Protein AF-A0AAV0I1W8-F1 (afdb_monomer)

Radius of gyration: 28.33 Å; Cα contacts (8 Å, |Δi|>4): 81; chains: 1; bounding box: 62×78×49 Å

Sequence (118 aa):
MTDSDSTVTAIPAEETVSTPPPKQTGFKMLSIWPPSQRTRDAVIYRLMDTLSPGSVVSKRYGAISAAEVEDAARLIEKEAFDTIHGSSDSTSPGVEILQQYTNEITRQLLEYVGPPSR

Mean predicted aligned error: 13.77 Å

pLDDT: mean 76.89, std 18.03, range [39.41, 96.06]

InterPro domains:
  IPR025265 WPP domain [PF13943] (30-113)
  IPR038214 WPP domain superfamily [G3DSA:1.10.246.200] (29-118)
  IPR044692 WPP domain-containing protein 1/2/3 [PTHR34362] (15-113)

Foldseek 3Di:
DDDDDDDDDDDDDDDPPCDPPPPPPPPPLPLPPPPDVVVLVVQLVVQLQCQAPPHPLCQWLNHDDNVCSNVLSNVLSVVLSCVLVVVDDPPDRSVVSVVSSVVSSVVSSDVVSDHTDD

Secondary structure (DSSP, 8-state):
--------PPPP------PPPP-----------SPPHHHHHHHHHHHHHHHSTTSHHHHHH-PPPHHHHHHHHHHHHHHHHHHHHHH--TTS-HHHHHHHHHHHHHHHHHHHH-S---

Nearest PDB structures (foldseek):
  4m70-assembly2_E  TM=8.418E-01  e=1.346E-03  Solanum tuberosum
  3lsp-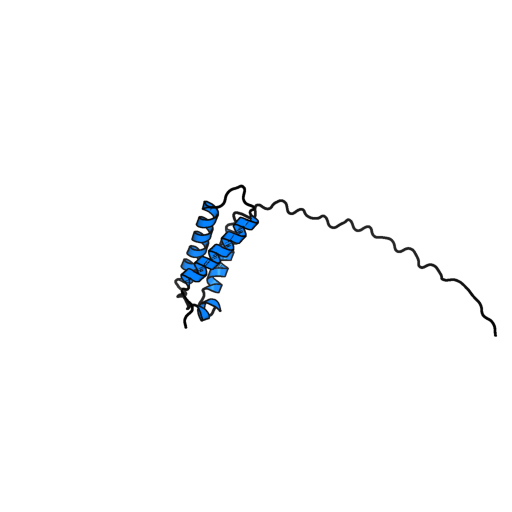assembly1_A  TM=5.874E-01  e=1.387E+00  Pseudomonas aeruginosa
  3wvo-assembly2_C-2  TM=5.739E-01  e=8.660E+00  Thermobifida fusca YX
  8z6g-assembly1_B  TM=3.934E-01  e=3.563E+00  Pseudomonas aeruginosa

Organism: NCBI:txid586396

Solvent-accessible surface area (backbone atoms only — not comparable to full-atom values): 7136 Å² total; per-residue (Å²): 136,86,87,81,91,82,76,89,74,79,79,78,84,77,80,77,79,79,70,75,74,79,75,76,74,68,77,65,85,65,68,58,46,76,69,52,70,71,55,52,52,53,50,28,55,51,39,25,59,45,40,29,71,84,24,77,54,15,75,44,25,45,60,55,54,77,84,47,27,58,58,50,22,49,48,36,51,49,53,24,47,52,55,44,60,74,69,54,56,96,83,56,57,33,66,59,55,49,52,51,33,54,53,39,35,53,50,45,50,48,61,72,43,44,72,65,68,126

Structure (mmCIF, N/CA/C/O backbone):
data_AF-A0AAV0I1W8-F1
#
_entry.id   AF-A0AAV0I1W8-F1
#
loop_
_atom_site.group_PDB
_atom_site.id
_atom_site.type_symbol
_atom_site.label_atom_id
_atom_site.label_alt_id
_atom_site.label_comp_id
_atom_site.label_asym_id
_atom_site.label_entity_id
_atom_site.label_seq_id
_atom_site.pdbx_PDB_ins_code
_atom_site.Cartn_x
_atom_site.Cartn_y
_atom_site.Cartn_z
_atom_site.occupancy
_atom_site.B_iso_or_equiv
_atom_site.auth_seq_id
_atom_site.auth_comp_id
_atom_site.auth_asym_id
_atom_site.auth_atom_id
_atom_site.pdbx_PDB_model_num
ATOM 1 N N . MET A 1 1 ? 43.981 -66.018 33.192 1.00 44.94 1 MET A N 1
ATOM 2 C CA . MET A 1 1 ? 45.274 -65.366 32.900 1.00 44.94 1 MET A CA 1
ATOM 3 C C . MET A 1 1 ? 45.487 -65.440 31.396 1.00 44.94 1 MET A C 1
ATOM 5 O O . MET A 1 1 ? 45.235 -66.508 30.857 1.00 44.94 1 MET A O 1
ATOM 9 N N . THR A 1 2 ? 45.932 -64.323 30.813 1.00 39.41 2 THR A N 1
ATOM 10 C CA . THR A 1 2 ? 46.412 -64.071 29.435 1.00 39.41 2 THR A CA 1
ATOM 11 C C . THR A 1 2 ? 45.403 -63.982 28.281 1.00 39.41 2 THR A C 1
ATOM 13 O O . THR A 1 2 ? 44.795 -64.968 27.875 1.00 39.41 2 THR A O 1
ATOM 16 N N . ASP A 1 3 ? 45.328 -62.738 27.795 1.00 40.03 3 ASP A N 1
ATOM 17 C CA . ASP A 1 3 ? 44.898 -62.146 26.527 1.00 40.03 3 ASP A CA 1
ATOM 18 C C . ASP A 1 3 ? 44.861 -63.008 25.260 1.00 40.03 3 ASP A C 1
ATOM 20 O O . ASP A 1 3 ? 45.704 -63.869 25.010 1.00 40.03 3 ASP A O 1
ATOM 24 N N . SER A 1 4 ? 43.935 -62.638 24.374 1.00 62.28 4 SER A N 1
ATOM 25 C CA . SER A 1 4 ? 44.071 -62.829 22.932 1.00 62.28 4 SER A CA 1
ATOM 26 C C . SER A 1 4 ? 43.617 -61.559 22.212 1.00 62.28 4 SER A C 1
ATOM 28 O O . SER A 1 4 ? 42.445 -61.188 22.238 1.00 62.28 4 SER A O 1
ATOM 30 N N . ASP A 1 5 ? 44.608 -60.900 21.620 1.00 51.28 5 ASP A N 1
ATOM 31 C CA . ASP A 1 5 ? 44.531 -59.865 20.593 1.00 51.28 5 ASP A CA 1
ATOM 32 C C . ASP A 1 5 ? 43.744 -60.364 19.372 1.00 51.28 5 ASP A C 1
ATOM 34 O O . ASP A 1 5 ? 43.923 -61.519 18.980 1.00 51.28 5 ASP A O 1
ATOM 38 N N . SER A 1 6 ? 42.914 -59.512 18.758 1.00 47.38 6 SER A N 1
ATOM 39 C CA . SER A 1 6 ? 42.835 -59.406 17.291 1.00 47.38 6 SER A CA 1
ATOM 40 C C . SER A 1 6 ? 41.757 -58.433 16.812 1.00 47.38 6 SER A C 1
ATOM 42 O O . SER A 1 6 ? 40.561 -58.606 17.032 1.00 47.38 6 SER A O 1
ATOM 44 N N . THR A 1 7 ? 42.248 -57.484 16.017 1.00 50.62 7 THR A N 1
ATOM 45 C CA . THR A 1 7 ? 41.644 -57.049 14.753 1.00 50.62 7 THR A CA 1
ATOM 46 C C . THR A 1 7 ? 40.398 -56.168 14.848 1.00 50.62 7 THR A C 1
ATOM 48 O O . THR A 1 7 ? 39.253 -56.611 14.759 1.00 50.62 7 THR A O 1
ATOM 51 N N . VAL A 1 8 ? 40.666 -54.856 14.850 1.00 47.97 8 VAL A N 1
ATOM 52 C CA . VAL A 1 8 ? 39.779 -53.842 14.264 1.00 47.97 8 VAL A CA 1
ATOM 53 C C . VAL A 1 8 ? 39.443 -54.276 12.837 1.00 47.97 8 VAL A C 1
ATOM 55 O O . VAL A 1 8 ? 40.253 -54.188 11.915 1.00 47.97 8 VAL A O 1
ATOM 58 N N . THR A 1 9 ? 38.234 -54.809 12.690 1.00 42.34 9 THR A N 1
ATOM 59 C CA . THR A 1 9 ? 37.608 -55.089 11.405 1.00 42.34 9 THR A CA 1
ATOM 60 C C . THR A 1 9 ? 37.247 -53.755 10.773 1.00 42.34 9 THR A C 1
ATOM 62 O O . THR A 1 9 ? 36.468 -52.977 11.325 1.00 42.34 9 THR A O 1
ATOM 65 N N . ALA A 1 10 ? 37.874 -53.491 9.630 1.00 47.16 10 ALA A N 1
ATOM 66 C CA . ALA A 1 10 ? 37.599 -52.354 8.776 1.00 47.16 10 ALA A CA 1
ATOM 67 C C . ALA A 1 10 ? 36.105 -52.300 8.428 1.00 47.16 10 ALA A C 1
ATOM 69 O O . ALA A 1 10 ? 35.521 -53.273 7.948 1.00 47.16 10 ALA A O 1
ATOM 70 N N . ILE A 1 11 ? 35.505 -51.145 8.698 1.00 52.41 11 ILE A N 1
ATOM 71 C CA . ILE A 1 11 ? 34.125 -50.822 8.349 1.00 52.41 11 ILE A CA 1
ATOM 72 C C . ILE A 1 11 ? 34.048 -50.710 6.811 1.00 52.41 11 ILE A C 1
ATOM 74 O O . ILE A 1 11 ? 34.955 -50.119 6.216 1.00 52.41 11 ILE A O 1
ATOM 78 N N . PRO A 1 12 ? 33.027 -51.288 6.149 1.00 48.94 12 PRO A N 1
ATOM 79 C CA . PRO A 1 12 ? 32.940 -51.317 4.692 1.00 48.94 12 PRO A CA 1
ATOM 80 C C . PRO A 1 12 ? 32.723 -49.922 4.106 1.00 48.94 12 PRO A C 1
ATOM 82 O O . PRO A 1 12 ? 32.040 -49.088 4.696 1.00 48.94 12 PRO A O 1
ATOM 85 N N . ALA A 1 13 ? 33.297 -49.715 2.921 1.00 49.94 13 ALA A N 1
ATOM 86 C CA . ALA A 1 13 ? 33.202 -48.510 2.113 1.00 49.94 13 ALA A CA 1
ATOM 87 C C . ALA A 1 13 ? 31.746 -48.059 1.923 1.00 49.94 13 ALA A C 1
ATOM 89 O O . ALA A 1 13 ? 30.957 -48.733 1.261 1.00 49.94 13 ALA A O 1
ATOM 90 N N . GLU A 1 14 ? 31.421 -46.896 2.486 1.00 46.09 14 GLU A N 1
ATOM 91 C CA . GLU A 1 14 ? 30.200 -46.177 2.162 1.00 46.09 14 GLU A CA 1
ATOM 92 C C . GLU A 1 14 ? 30.375 -45.546 0.776 1.00 46.09 14 GLU A C 1
ATOM 94 O O . GLU A 1 14 ? 31.237 -44.697 0.525 1.00 46.09 14 GLU A O 1
ATOM 99 N N . GLU A 1 15 ? 29.572 -46.068 -0.139 1.00 43.03 15 GLU A N 1
ATOM 100 C CA . GLU A 1 15 ? 29.340 -45.617 -1.496 1.00 43.03 15 GLU A CA 1
ATOM 101 C C . GLU A 1 15 ? 28.997 -44.123 -1.474 1.00 43.03 15 GLU A C 1
ATOM 103 O O . GLU A 1 15 ? 27.906 -43.702 -1.091 1.00 43.03 15 GLU A O 1
ATOM 108 N N . THR A 1 16 ? 29.973 -43.296 -1.844 1.00 40.88 16 THR A N 1
ATOM 109 C CA . THR A 1 16 ? 29.807 -41.850 -1.957 1.00 40.88 16 THR A CA 1
ATOM 110 C C . THR A 1 16 ? 28.879 -41.585 -3.138 1.00 40.88 16 THR A C 1
ATOM 112 O O . THR A 1 16 ? 29.312 -41.454 -4.283 1.00 40.88 16 THR A O 1
ATOM 115 N N . VAL A 1 17 ? 27.576 -41.516 -2.855 1.00 45.16 17 VAL A N 1
ATOM 116 C CA . VAL A 1 17 ? 26.572 -40.904 -3.726 1.00 45.16 17 VAL A CA 1
ATOM 117 C C . VAL A 1 17 ? 27.042 -39.479 -4.006 1.00 45.16 17 VAL A C 1
ATOM 119 O O . VAL A 1 17 ? 26.896 -38.555 -3.202 1.00 45.16 17 VAL A O 1
ATOM 122 N N . SER A 1 18 ? 27.684 -39.324 -5.162 1.00 42.19 18 SER A N 1
ATOM 123 C CA . SER A 1 18 ? 28.083 -38.047 -5.731 1.00 42.19 18 SER A CA 1
ATOM 124 C C . SER A 1 18 ? 26.807 -37.307 -6.125 1.00 42.19 18 SER A C 1
ATOM 126 O O . SER A 1 18 ? 26.319 -37.383 -7.251 1.00 42.19 18 SER A O 1
ATOM 128 N N . THR A 1 19 ? 26.201 -36.653 -5.138 1.00 45.47 19 THR A N 1
ATOM 129 C CA . THR A 1 19 ? 25.110 -35.710 -5.359 1.00 45.47 19 THR A CA 1
ATOM 130 C C . THR A 1 19 ? 25.715 -34.540 -6.134 1.00 45.47 19 THR A C 1
ATOM 132 O O . THR A 1 19 ? 26.678 -33.943 -5.642 1.00 45.47 19 THR A O 1
ATOM 135 N N . PRO A 1 20 ? 25.230 -34.203 -7.345 1.00 58.59 20 PRO A N 1
ATOM 136 C CA . PRO A 1 20 ? 25.731 -33.031 -8.043 1.00 58.59 20 PRO A CA 1
ATOM 137 C C . PRO A 1 20 ? 25.497 -31.799 -7.156 1.00 58.59 20 PRO A C 1
ATOM 139 O O . PRO A 1 20 ? 24.455 -31.725 -6.495 1.00 58.59 20 PRO A O 1
ATOM 142 N N . PRO A 1 21 ? 26.439 -30.839 -7.119 1.00 61.84 21 PRO A N 1
ATOM 143 C CA . PRO A 1 21 ? 26.267 -29.618 -6.344 1.00 61.84 21 PRO A CA 1
ATOM 144 C C . PRO A 1 21 ? 24.924 -28.982 -6.716 1.00 61.84 21 PRO A C 1
ATOM 146 O O . PRO A 1 21 ? 24.539 -29.047 -7.894 1.00 61.84 21 PRO A O 1
ATOM 149 N N . PRO A 1 22 ? 24.191 -28.388 -5.751 1.00 57.31 22 PRO A N 1
ATOM 150 C CA . PRO A 1 22 ? 22.970 -27.672 -6.070 1.00 57.31 22 PRO A CA 1
ATOM 151 C C . PRO A 1 22 ? 23.330 -26.700 -7.181 1.00 57.31 22 PRO A C 1
ATOM 153 O O . PRO A 1 22 ? 24.227 -25.869 -7.025 1.00 57.31 22 PRO A O 1
ATOM 156 N N . LYS A 1 23 ? 22.681 -26.863 -8.338 1.00 54.06 23 LYS A N 1
ATOM 157 C CA . LYS A 1 23 ? 22.742 -25.875 -9.403 1.00 54.06 23 LYS A CA 1
ATOM 158 C C . LYS A 1 23 ? 22.315 -24.591 -8.717 1.00 54.06 23 LYS A C 1
ATOM 160 O O . LYS A 1 23 ? 21.135 -24.448 -8.408 1.00 54.06 23 LYS A O 1
ATOM 165 N N . GLN A 1 24 ? 23.270 -23.710 -8.413 1.00 56.94 24 GLN A N 1
ATOM 166 C CA . GLN A 1 24 ? 22.979 -22.318 -8.146 1.00 56.94 24 GLN A CA 1
ATOM 167 C C . GLN A 1 24 ? 22.211 -21.894 -9.384 1.00 56.94 24 GLN A C 1
ATOM 169 O O . GLN A 1 24 ? 22.787 -21.661 -10.446 1.00 56.94 24 GLN A O 1
ATOM 174 N N . THR A 1 25 ? 20.885 -21.925 -9.281 1.00 52.53 25 THR A N 1
ATOM 175 C CA . THR A 1 25 ? 19.995 -21.210 -10.165 1.00 52.53 25 THR A CA 1
ATOM 176 C C . THR A 1 25 ? 20.453 -19.787 -9.993 1.00 52.53 25 THR A C 1
ATOM 178 O O . THR A 1 25 ? 20.074 -19.125 -9.029 1.00 52.53 25 THR A O 1
ATOM 181 N N . GLY A 1 26 ? 21.391 -19.379 -10.852 1.00 46.47 26 GLY A N 1
ATOM 182 C CA . GLY A 1 26 ? 21.819 -18.007 -10.932 1.00 46.47 26 GLY A CA 1
ATOM 183 C C . GLY A 1 26 ? 20.534 -17.215 -10.962 1.00 46.47 26 GLY A C 1
ATOM 184 O O . GLY A 1 26 ? 19.648 -17.509 -11.775 1.00 46.47 26 GLY A O 1
ATOM 185 N N . PHE A 1 27 ? 20.392 -16.292 -10.016 1.00 52.78 27 PHE A N 1
ATOM 186 C CA . PHE A 1 27 ? 19.429 -15.228 -10.164 1.00 52.78 27 PHE A CA 1
ATOM 187 C C . PHE A 1 27 ? 19.828 -14.576 -11.487 1.00 52.78 27 PHE A C 1
ATOM 189 O O . PHE A 1 27 ? 20.739 -13.752 -11.530 1.00 52.78 27 PHE A O 1
ATOM 196 N N . LYS A 1 28 ? 19.214 -15.017 -12.602 1.00 51.75 28 LYS A N 1
ATOM 197 C CA . LYS A 1 28 ? 19.109 -14.200 -13.810 1.00 51.75 28 LYS A CA 1
ATOM 198 C C . LYS A 1 28 ? 18.758 -12.850 -13.245 1.00 51.75 28 LYS A C 1
ATOM 200 O O . LYS A 1 28 ? 17.840 -12.834 -12.432 1.00 51.75 28 LYS A O 1
ATOM 205 N N . MET A 1 29 ? 19.534 -11.813 -13.537 1.00 52.03 29 MET A N 1
ATOM 206 C CA . MET A 1 29 ? 19.266 -10.479 -13.018 1.00 52.03 29 MET A CA 1
ATOM 207 C C . MET A 1 29 ? 17.811 -10.172 -13.359 1.00 52.03 29 MET A C 1
ATOM 209 O O . MET A 1 29 ? 17.477 -9.868 -14.502 1.00 52.03 29 MET A O 1
ATOM 213 N N . LEU A 1 30 ? 16.918 -10.448 -12.409 1.00 54.47 30 LEU A N 1
ATOM 214 C CA . LEU A 1 30 ? 15.503 -10.278 -12.598 1.00 54.47 30 LEU A CA 1
ATOM 215 C C . LEU A 1 30 ? 15.423 -8.771 -12.569 1.00 54.47 30 LEU A C 1
ATOM 217 O O . LEU A 1 30 ? 15.844 -8.148 -11.591 1.00 54.47 30 LEU A O 1
ATOM 221 N N . SER A 1 31 ? 14.978 -8.180 -13.670 1.00 68.12 31 SER A N 1
ATOM 222 C CA . SER A 1 31 ? 14.529 -6.800 -13.632 1.00 68.12 31 SER A CA 1
ATOM 223 C C . SER A 1 31 ? 13.307 -6.798 -12.714 1.00 68.12 31 SER A C 1
ATOM 225 O O . SER A 1 31 ? 12.181 -6.990 -13.153 1.00 68.12 31 SER A O 1
ATOM 227 N N . ILE A 1 32 ? 13.564 -6.742 -11.403 1.00 79.81 32 ILE A N 1
ATOM 228 C CA . ILE A 1 32 ? 12.569 -6.765 -10.324 1.00 79.81 32 ILE A CA 1
ATOM 229 C C . ILE A 1 32 ? 11.687 -5.511 -10.418 1.00 79.81 32 ILE A C 1
ATOM 231 O O . ILE A 1 32 ? 10.558 -5.497 -9.935 1.00 79.81 32 ILE A O 1
ATOM 235 N N . TRP A 1 33 ? 12.205 -4.485 -11.093 1.00 85.00 33 TRP A N 1
ATOM 236 C CA . TRP A 1 33 ? 11.521 -3.260 -11.441 1.00 85.00 33 TRP A CA 1
ATOM 237 C C . TRP A 1 33 ? 11.293 -3.178 -12.964 1.00 85.00 33 TRP A C 1
ATOM 239 O O . TRP A 1 33 ? 12.202 -3.533 -13.724 1.00 85.00 33 TRP A O 1
ATOM 249 N N . PRO A 1 34 ? 10.126 -2.697 -13.431 1.00 86.44 34 PRO A N 1
ATOM 250 C CA . PRO A 1 34 ? 8.948 -2.339 -12.638 1.00 86.44 34 PRO A CA 1
ATOM 251 C C . PRO A 1 34 ? 8.171 -3.575 -12.134 1.00 86.44 34 PRO A C 1
ATOM 253 O O . PRO A 1 34 ? 8.151 -4.608 -12.809 1.00 86.44 34 PRO A O 1
ATOM 256 N N . PRO A 1 35 ? 7.502 -3.494 -10.967 1.00 86.62 35 PRO A N 1
ATOM 257 C CA . PRO A 1 35 ? 6.623 -4.551 -10.485 1.00 86.62 35 PRO A CA 1
ATOM 258 C C . PRO A 1 35 ? 5.478 -4.804 -11.471 1.00 86.62 35 PRO A C 1
ATOM 260 O O . PRO A 1 35 ? 4.943 -3.885 -12.091 1.00 86.62 35 PRO A O 1
ATOM 263 N N . SER A 1 36 ? 5.066 -6.068 -11.592 1.00 90.38 36 SER A N 1
ATOM 264 C CA . SER A 1 36 ? 3.905 -6.431 -12.411 1.00 90.38 36 SER A CA 1
ATOM 265 C C . SER A 1 36 ? 2.619 -5.816 -11.853 1.00 90.38 36 SER A C 1
ATOM 267 O O . SER A 1 36 ? 2.504 -5.644 -10.639 1.00 90.38 36 SER A O 1
ATOM 269 N N . GLN A 1 37 ? 1.611 -5.580 -12.702 1.00 92.56 37 GLN A N 1
ATOM 270 C CA . GLN A 1 37 ? 0.314 -5.061 -12.244 1.00 92.56 37 GLN A CA 1
ATOM 271 C C . GLN A 1 37 ? -0.291 -5.921 -11.126 1.00 92.56 37 GLN A C 1
ATOM 273 O O . GLN A 1 37 ? -0.757 -5.398 -10.128 1.00 92.56 37 GLN A O 1
ATOM 278 N N . ARG A 1 38 ? -0.162 -7.249 -11.216 1.00 91.88 38 ARG A N 1
ATOM 279 C CA . ARG A 1 38 ? -0.610 -8.169 -10.162 1.00 91.88 38 ARG A CA 1
ATOM 280 C C . ARG A 1 38 ? 0.068 -7.907 -8.814 1.00 91.88 38 ARG A C 1
ATOM 282 O O . ARG A 1 38 ? -0.560 -8.034 -7.768 1.00 91.88 38 ARG A O 1
ATOM 289 N N . THR A 1 39 ? 1.362 -7.594 -8.833 1.00 92.00 39 THR A N 1
ATOM 290 C CA . THR A 1 39 ? 2.122 -7.248 -7.625 1.00 92.00 39 THR A CA 1
ATOM 291 C C . THR A 1 39 ? 1.655 -5.908 -7.069 1.00 92.00 39 THR A C 1
ATOM 293 O O . THR A 1 39 ? 1.480 -5.792 -5.861 1.00 92.00 39 THR A O 1
ATOM 296 N N . ARG A 1 40 ? 1.409 -4.928 -7.942 1.00 94.69 40 ARG A N 1
ATOM 297 C CA . ARG A 1 40 ? 0.855 -3.620 -7.575 1.00 94.69 40 ARG A CA 1
ATOM 298 C C . ARG A 1 40 ? -0.523 -3.755 -6.920 1.00 94.69 40 ARG A C 1
ATOM 300 O O . ARG A 1 40 ? -0.730 -3.251 -5.822 1.00 94.69 40 ARG A O 1
ATOM 307 N N . ASP A 1 41 ? -1.411 -4.557 -7.501 1.00 95.56 41 ASP A N 1
ATOM 308 C CA . ASP A 1 41 ? -2.738 -4.837 -6.938 1.00 95.56 41 ASP A CA 1
ATOM 309 C C . ASP A 1 41 ? -2.640 -5.503 -5.555 1.00 95.56 41 ASP A C 1
ATOM 311 O O . ASP A 1 41 ? -3.359 -5.140 -4.627 1.00 95.56 41 ASP A O 1
ATOM 315 N N . ALA A 1 42 ? -1.705 -6.443 -5.373 1.00 95.00 42 ALA A N 1
ATOM 316 C CA . ALA A 1 42 ? -1.463 -7.066 -4.071 1.00 95.00 42 ALA A CA 1
ATOM 317 C C . ALA A 1 42 ? -0.982 -6.059 -3.008 1.00 95.00 42 ALA A C 1
ATOM 319 O O . ALA A 1 42 ? -1.353 -6.179 -1.838 1.00 95.00 42 ALA A O 1
ATOM 320 N N . VAL A 1 43 ? -0.187 -5.058 -3.403 1.00 94.25 43 VAL A N 1
ATOM 321 C CA . VAL A 1 43 ? 0.213 -3.953 -2.519 1.00 94.25 43 VAL A CA 1
ATOM 322 C C . VAL A 1 43 ? -1.001 -3.108 -2.137 1.00 94.25 43 VAL A C 1
ATOM 324 O O . VAL A 1 43 ? -1.174 -2.822 -0.954 1.00 94.25 43 VAL A O 1
ATOM 327 N N . ILE A 1 44 ? -1.876 -2.782 -3.091 1.00 95.38 44 ILE A N 1
ATOM 328 C CA . ILE A 1 44 ? -3.120 -2.040 -2.832 1.00 95.38 44 ILE A CA 1
ATOM 329 C C . ILE A 1 44 ? -3.991 -2.794 -1.821 1.00 95.38 44 ILE A C 1
ATOM 331 O O . ILE A 1 44 ? -4.374 -2.216 -0.808 1.00 95.38 44 ILE A O 1
ATOM 335 N N . TYR A 1 45 ? -4.239 -4.093 -2.017 1.00 94.88 45 TYR A N 1
ATOM 336 C CA . TYR A 1 45 ? -5.016 -4.890 -1.056 1.00 94.88 45 TYR A CA 1
ATOM 337 C C . TYR A 1 45 ? -4.384 -4.901 0.339 1.00 94.88 45 TYR A C 1
ATOM 339 O O . TYR A 1 45 ? -5.077 -4.756 1.345 1.00 94.88 45 TYR A O 1
ATOM 347 N N . ARG A 1 46 ? -3.053 -5.002 0.418 1.00 92.88 46 ARG A N 1
ATOM 348 C CA . ARG A 1 46 ? -2.348 -4.939 1.700 1.00 92.88 46 ARG A CA 1
ATOM 349 C C . ARG A 1 46 ? -2.474 -3.567 2.367 1.00 92.88 46 ARG A C 1
ATOM 351 O O . ARG A 1 46 ? -2.581 -3.501 3.594 1.00 92.88 46 ARG A O 1
ATOM 358 N N . LEU A 1 47 ? -2.449 -2.483 1.593 1.00 92.94 47 LEU A N 1
ATOM 359 C CA . LEU A 1 47 ? -2.681 -1.127 2.092 1.00 92.94 47 LEU A CA 1
ATOM 360 C C . LEU A 1 47 ? -4.113 -0.968 2.600 1.00 92.94 47 LEU A C 1
ATOM 362 O O . LEU A 1 47 ? -4.297 -0.426 3.686 1.00 92.94 47 LEU A O 1
ATOM 366 N N . MET A 1 48 ? -5.102 -1.519 1.891 1.00 92.69 48 MET A N 1
ATOM 367 C CA . MET A 1 48 ? -6.497 -1.520 2.335 1.00 92.69 48 MET A CA 1
ATOM 368 C C . MET A 1 48 ? -6.656 -2.209 3.692 1.00 92.69 48 MET A C 1
ATOM 370 O O . MET A 1 48 ? -7.215 -1.615 4.609 1.00 92.69 48 MET A O 1
ATOM 374 N N . ASP A 1 49 ? -6.098 -3.409 3.869 1.00 90.31 49 ASP A N 1
ATOM 375 C CA . ASP A 1 49 ? -6.119 -4.113 5.162 1.00 90.31 49 ASP A CA 1
ATOM 376 C C . ASP A 1 49 ? -5.434 -3.303 6.271 1.00 90.31 49 ASP A C 1
ATOM 378 O O . ASP A 1 49 ? -5.867 -3.294 7.425 1.00 90.31 49 ASP A O 1
ATOM 382 N N . THR A 1 50 ? -4.350 -2.608 5.921 1.00 89.38 50 THR A N 1
ATOM 383 C CA . THR A 1 50 ? -3.561 -1.806 6.861 1.00 89.38 50 THR A CA 1
ATOM 384 C C . THR A 1 50 ? -4.307 -0.545 7.301 1.00 89.38 50 THR A C 1
ATOM 386 O O . THR A 1 50 ? -4.230 -0.177 8.475 1.00 89.38 50 THR A O 1
ATOM 389 N N . LEU A 1 51 ? -5.034 0.091 6.384 1.00 87.38 51 LEU A N 1
ATOM 390 C CA . LEU A 1 51 ? -5.819 1.304 6.604 1.00 87.38 51 LEU A CA 1
ATOM 391 C C . LEU A 1 51 ? -7.227 1.032 7.153 1.00 87.38 51 LEU A C 1
ATOM 393 O O . LEU A 1 51 ? -7.852 1.932 7.714 1.00 87.38 51 LEU A O 1
ATOM 397 N N . SER A 1 52 ? -7.717 -0.199 7.009 1.00 86.50 52 SER A N 1
ATOM 398 C CA . SER A 1 52 ? -9.060 -0.599 7.418 1.00 86.50 52 SER A CA 1
ATOM 399 C C . SER A 1 52 ? -9.325 -0.326 8.909 1.00 86.50 52 SER A C 1
ATOM 401 O O . SER A 1 52 ? -8.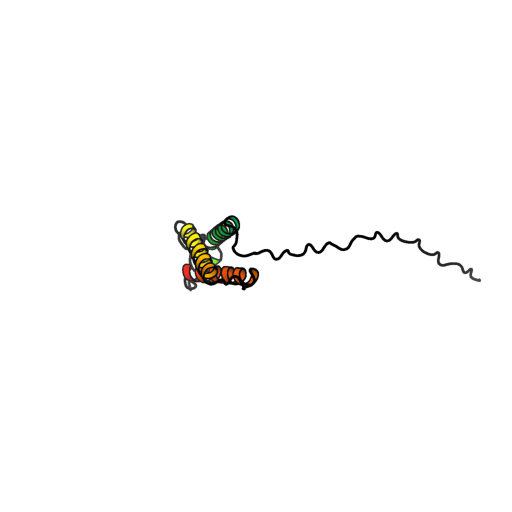441 -0.554 9.754 1.00 86.50 52 SER A O 1
ATOM 403 N N . PRO A 1 53 ? -10.545 0.123 9.272 1.00 77.56 53 PRO A N 1
ATOM 404 C CA . PRO A 1 53 ? -10.937 0.326 10.661 1.00 77.56 53 PRO A CA 1
ATOM 405 C C . PRO A 1 53 ? -10.706 -0.931 11.511 1.00 77.56 53 PRO A C 1
ATOM 407 O O . PRO A 1 53 ? -11.257 -1.997 11.249 1.00 77.56 53 PRO A O 1
ATOM 410 N N . GLY A 1 54 ? -9.889 -0.809 12.560 1.00 77.38 54 GLY A N 1
ATOM 411 C CA . GLY A 1 54 ? -9.562 -1.914 13.470 1.00 77.38 54 GLY A CA 1
ATOM 412 C C . GLY A 1 54 ? -8.155 -2.491 13.291 1.00 77.38 54 GLY A C 1
ATOM 413 O O . GLY A 1 54 ? -7.677 -3.199 14.188 1.00 77.38 54 GLY A O 1
ATOM 414 N N . SER A 1 55 ? -7.453 -2.123 12.214 1.00 83.19 55 SER A N 1
ATOM 415 C CA . SER A 1 55 ? -6.020 -2.381 12.038 1.00 83.19 55 SER A CA 1
ATOM 416 C C . SER A 1 55 ? -5.175 -1.684 13.113 1.00 83.19 55 SER A C 1
ATOM 418 O O . SER A 1 55 ? -5.568 -0.664 13.687 1.00 83.19 55 SER A O 1
ATOM 420 N N . VAL A 1 56 ? -3.978 -2.214 13.379 1.00 79.81 56 VAL A N 1
ATOM 421 C CA . VAL A 1 56 ? -3.015 -1.645 14.339 1.00 79.81 56 VAL A CA 1
ATOM 422 C C . VAL A 1 56 ? -2.676 -0.190 14.001 1.00 79.81 56 VAL A C 1
ATOM 424 O O . VAL A 1 56 ? -2.561 0.626 14.912 1.00 79.81 56 VAL A O 1
ATOM 427 N N . VAL A 1 57 ? -2.569 0.154 12.715 1.00 78.06 57 VAL A N 1
ATOM 428 C CA . VAL A 1 57 ? -2.228 1.518 12.275 1.00 78.06 57 VAL A CA 1
ATOM 429 C C . VAL A 1 57 ? -3.394 2.473 12.538 1.00 78.06 57 VAL A C 1
ATOM 431 O O . VAL A 1 57 ? -3.195 3.520 13.153 1.00 78.06 57 VAL A O 1
ATOM 434 N N . SER A 1 58 ? -4.626 2.050 12.224 1.00 79.94 58 SER A N 1
ATOM 435 C CA . SER A 1 58 ? -5.847 2.829 12.489 1.00 79.94 58 SER A CA 1
ATOM 436 C C . SER A 1 58 ? -6.041 3.166 13.976 1.00 79.94 58 SER A C 1
ATOM 438 O O . SER A 1 58 ? -6.529 4.234 14.329 1.00 79.94 58 SER A O 1
ATOM 440 N N . LYS A 1 59 ? -5.582 2.288 14.879 1.00 80.00 59 LYS A N 1
ATOM 441 C CA . LYS A 1 59 ? -5.636 2.514 16.333 1.00 80.00 59 LYS A CA 1
ATOM 442 C C . LYS A 1 59 ? -4.618 3.542 16.830 1.00 80.00 59 LYS A C 1
ATOM 444 O O . LYS A 1 59 ? -4.773 4.048 17.935 1.00 80.00 59 LYS A O 1
ATOM 449 N N . ARG A 1 60 ? -3.542 3.787 16.077 1.00 82.25 60 ARG A N 1
ATOM 450 C CA . ARG A 1 60 ? -2.415 4.643 16.493 1.00 82.25 60 ARG A CA 1
ATOM 451 C C . ARG A 1 60 ? -2.456 6.018 15.843 1.00 82.25 60 ARG A C 1
ATOM 453 O O . ARG A 1 60 ? -2.062 6.992 16.476 1.00 82.25 60 ARG A O 1
ATOM 460 N N . TYR A 1 61 ? -2.927 6.082 14.606 1.00 76.06 61 TYR A N 1
ATOM 461 C CA . TYR A 1 61 ? -2.934 7.305 13.809 1.00 76.06 61 TYR A CA 1
ATOM 462 C C . TYR A 1 61 ? -4.347 7.844 13.558 1.00 76.06 61 TYR A C 1
ATOM 464 O O . TYR A 1 61 ? -4.503 9.009 13.233 1.00 76.06 61 TYR A O 1
ATOM 472 N N . GLY A 1 62 ? -5.380 7.048 13.841 1.00 73.19 62 GLY A N 1
ATOM 473 C CA . GLY A 1 62 ? -6.767 7.375 13.529 1.00 73.19 62 GLY A CA 1
ATOM 474 C C . GLY A 1 62 ? -7.280 6.489 12.398 1.00 73.19 62 GLY A C 1
ATOM 475 O O . GLY A 1 62 ? -6.513 5.999 11.568 1.00 73.19 62 GLY A O 1
ATOM 476 N N . ALA A 1 63 ? -8.583 6.213 12.405 1.00 71.00 63 ALA A N 1
ATOM 477 C CA . ALA A 1 63 ? -9.219 5.413 11.368 1.00 71.00 63 ALA A CA 1
ATOM 478 C C . ALA A 1 63 ? -9.729 6.327 10.254 1.00 71.00 63 ALA A C 1
ATOM 480 O O . ALA A 1 63 ? -10.467 7.274 10.523 1.00 71.00 63 ALA A O 1
ATOM 481 N N . ILE A 1 64 ? -9.369 6.006 9.015 1.00 77.38 64 ILE A N 1
ATOM 482 C CA . ILE A 1 64 ? -10.023 6.577 7.838 1.00 77.38 64 ILE A CA 1
ATOM 483 C C . ILE A 1 64 ? -11.334 5.830 7.579 1.00 77.38 64 ILE A C 1
ATOM 485 O O . ILE A 1 64 ? -11.502 4.681 8.008 1.00 77.38 64 ILE A O 1
ATOM 489 N N . SER A 1 65 ? -12.301 6.481 6.932 1.00 80.31 65 SER A N 1
ATOM 490 C CA . SER A 1 65 ? -13.593 5.841 6.693 1.00 80.31 65 SER A CA 1
ATOM 491 C C . SER A 1 65 ? -13.437 4.677 5.711 1.00 80.31 65 SER A C 1
ATOM 493 O O . SER A 1 65 ? -12.639 4.736 4.780 1.00 80.31 65 SER A O 1
ATOM 495 N N . ALA A 1 66 ? -14.219 3.608 5.885 1.00 79.00 66 ALA A N 1
ATOM 496 C CA . ALA A 1 66 ? -14.144 2.442 4.999 1.00 79.00 66 ALA A CA 1
ATOM 497 C C . ALA A 1 66 ? -14.418 2.788 3.521 1.00 79.00 66 ALA A C 1
ATOM 499 O O . ALA A 1 66 ? -13.911 2.104 2.639 1.00 79.00 66 ALA A O 1
ATOM 500 N N . ALA A 1 67 ? -15.185 3.854 3.263 1.00 82.31 67 ALA A N 1
ATOM 501 C CA . ALA A 1 67 ? -15.442 4.366 1.919 1.00 82.31 67 ALA A CA 1
ATOM 502 C C . ALA A 1 67 ? -14.191 4.991 1.275 1.00 82.31 67 ALA A C 1
ATOM 504 O O . ALA A 1 67 ? -14.053 4.947 0.061 1.00 82.31 67 ALA A O 1
ATOM 505 N N . GLU A 1 68 ? -13.275 5.534 2.079 1.00 85.75 68 GLU A N 1
ATOM 506 C CA . GLU A 1 68 ? -12.051 6.194 1.611 1.00 85.75 68 GLU A CA 1
ATOM 507 C C . GLU A 1 68 ? -10.848 5.243 1.559 1.00 85.75 68 GLU A C 1
ATOM 509 O O . GLU A 1 68 ? -9.885 5.526 0.858 1.00 85.75 68 GLU A O 1
ATOM 514 N N . VAL A 1 69 ? -10.889 4.101 2.261 1.00 89.25 69 VAL A N 1
ATOM 515 C CA . VAL A 1 69 ? -9.767 3.142 2.342 1.00 89.25 69 VAL A CA 1
ATOM 516 C C . VAL A 1 69 ? -9.289 2.673 0.971 1.00 89.25 69 VAL A C 1
ATOM 518 O O . VAL A 1 69 ? -8.085 2.590 0.731 1.00 89.25 69 VAL A O 1
ATOM 521 N N . GLU A 1 70 ? -10.220 2.334 0.084 1.00 92.19 70 GLU A N 1
ATOM 522 C CA . GLU A 1 70 ? -9.880 1.793 -1.229 1.00 92.19 70 GLU A CA 1
ATOM 523 C C . GLU A 1 70 ? -9.250 2.859 -2.136 1.00 92.19 70 GLU A C 1
ATOM 525 O O . GLU A 1 70 ? -8.212 2.613 -2.758 1.00 92.19 70 GLU A O 1
ATOM 530 N N . ASP A 1 71 ? -9.835 4.057 -2.160 1.00 92.00 71 ASP A N 1
ATOM 531 C CA . ASP A 1 71 ? -9.329 5.183 -2.944 1.00 92.00 71 ASP A CA 1
ATOM 532 C C . ASP A 1 71 ? -7.981 5.677 -2.406 1.00 92.00 71 ASP A C 1
ATOM 534 O O . ASP A 1 71 ? -7.056 5.906 -3.185 1.00 92.00 71 ASP A O 1
ATOM 538 N N . ALA A 1 72 ? -7.823 5.740 -1.081 1.00 90.88 72 ALA A N 1
ATOM 539 C CA . ALA A 1 72 ? -6.564 6.064 -0.419 1.00 90.88 72 ALA A CA 1
ATOM 540 C C . ALA A 1 72 ? -5.456 5.068 -0.775 1.00 90.88 72 ALA A C 1
ATOM 542 O O . ALA A 1 72 ? -4.365 5.466 -1.175 1.00 90.88 72 ALA A O 1
ATOM 543 N N . ALA A 1 73 ? -5.735 3.766 -0.667 1.00 93.38 73 ALA A N 1
ATOM 544 C CA . ALA A 1 73 ? -4.764 2.719 -0.971 1.00 93.38 73 ALA A CA 1
ATOM 545 C C . ALA A 1 73 ? -4.312 2.763 -2.438 1.00 93.38 73 ALA A C 1
ATOM 547 O O . ALA A 1 73 ? -3.124 2.598 -2.723 1.00 93.38 73 ALA A O 1
ATOM 548 N N . ARG A 1 74 ? -5.246 3.014 -3.366 1.00 94.88 74 ARG A N 1
ATOM 549 C CA . ARG A 1 74 ? -4.928 3.191 -4.789 1.00 94.88 74 ARG A CA 1
ATOM 550 C C . ARG A 1 74 ? -4.113 4.448 -5.053 1.00 94.88 74 ARG A C 1
ATOM 552 O O . ARG A 1 74 ? -3.187 4.391 -5.857 1.00 94.88 74 ARG A O 1
ATOM 559 N N . LEU A 1 75 ? -4.445 5.557 -4.396 1.00 94.94 75 LEU A N 1
ATOM 560 C CA . LEU A 1 75 ? -3.722 6.815 -4.551 1.00 94.94 75 LEU A CA 1
ATOM 561 C C . LEU A 1 75 ? -2.278 6.685 -4.052 1.00 94.94 75 LEU A C 1
ATOM 563 O O . LEU A 1 75 ? -1.361 6.975 -4.812 1.00 94.94 75 LEU A O 1
ATOM 567 N N . ILE A 1 76 ? -2.086 6.151 -2.840 1.00 94.31 76 ILE A N 1
ATOM 568 C CA . ILE A 1 76 ? -0.766 5.930 -2.228 1.00 94.31 76 ILE A CA 1
ATOM 569 C C . ILE A 1 76 ? 0.124 5.065 -3.127 1.00 94.31 76 ILE A C 1
ATOM 571 O O . ILE A 1 76 ? 1.279 5.399 -3.384 1.00 94.31 76 ILE A O 1
ATOM 575 N N . GLU A 1 77 ? -0.399 3.934 -3.614 1.00 96.06 77 GLU A N 1
ATOM 576 C CA . GLU A 1 77 ? 0.373 3.048 -4.488 1.00 96.06 77 GLU A CA 1
ATOM 577 C C . GLU A 1 77 ? 0.737 3.736 -5.804 1.00 96.06 77 GLU A C 1
ATOM 579 O O . GLU A 1 77 ? 1.891 3.677 -6.236 1.00 96.06 77 GLU A O 1
ATOM 584 N N . LYS A 1 78 ? -0.237 4.414 -6.418 1.00 95.62 78 LYS A N 1
ATOM 585 C CA . LYS A 1 78 ? -0.061 5.082 -7.702 1.00 95.62 78 LYS A CA 1
ATOM 586 C C . LYS A 1 78 ? 0.974 6.196 -7.614 1.00 95.62 78 LYS A C 1
ATOM 588 O O . LYS A 1 78 ? 1.869 6.247 -8.451 1.00 95.62 78 LYS A O 1
ATOM 593 N N . GLU A 1 79 ? 0.865 7.070 -6.621 1.00 94.25 79 GLU A N 1
ATOM 594 C CA . GLU A 1 79 ? 1.790 8.187 -6.437 1.00 94.25 79 GLU A CA 1
ATOM 595 C C . GLU A 1 79 ? 3.201 7.690 -6.108 1.00 94.25 79 GLU A C 1
ATOM 597 O O . GLU A 1 79 ? 4.176 8.221 -6.645 1.00 94.25 79 GLU A O 1
ATOM 602 N N . ALA A 1 80 ? 3.332 6.642 -5.288 1.00 94.12 80 ALA A N 1
ATOM 603 C CA . ALA A 1 80 ? 4.628 6.032 -5.003 1.00 94.12 80 ALA A CA 1
ATOM 604 C C . ALA A 1 80 ? 5.251 5.404 -6.258 1.00 94.12 80 ALA A C 1
ATOM 606 O O . ALA A 1 80 ? 6.442 5.584 -6.521 1.00 94.12 80 ALA A O 1
ATOM 607 N N . PHE A 1 81 ? 4.451 4.698 -7.062 1.00 93.50 81 PHE A N 1
ATOM 608 C CA . PHE A 1 81 ? 4.909 4.135 -8.326 1.00 93.50 81 PHE A CA 1
ATOM 609 C C . PHE A 1 81 ? 5.341 5.237 -9.295 1.00 93.50 81 PHE A C 1
ATOM 611 O O . PHE A 1 81 ? 6.453 5.171 -9.803 1.00 93.50 81 PHE A O 1
ATOM 618 N N . ASP A 1 82 ? 4.510 6.257 -9.521 1.00 94.31 82 ASP A N 1
ATOM 619 C CA . ASP A 1 82 ? 4.782 7.337 -10.476 1.00 94.31 82 ASP A CA 1
ATOM 620 C C . ASP A 1 82 ? 6.032 8.146 -10.062 1.00 94.31 82 ASP A C 1
ATOM 622 O O . ASP A 1 82 ? 6.881 8.450 -10.904 1.00 94.31 82 ASP A O 1
ATOM 626 N 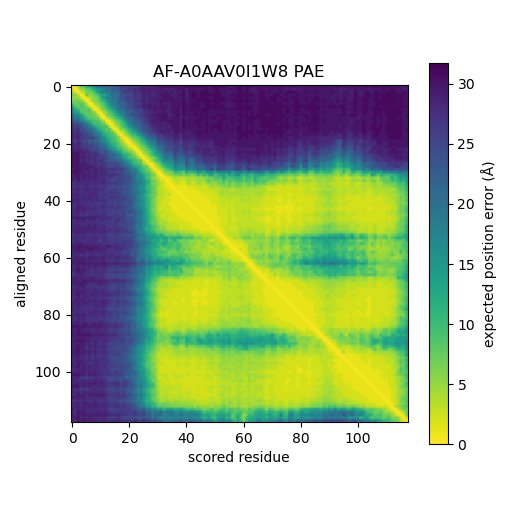N . THR A 1 83 ? 6.206 8.412 -8.760 1.00 93.44 83 THR A N 1
ATOM 627 C CA . THR A 1 83 ? 7.376 9.121 -8.207 1.00 93.44 83 THR A CA 1
ATOM 628 C C . THR A 1 83 ? 8.670 8.348 -8.444 1.00 93.44 83 THR A C 1
ATOM 630 O O . THR A 1 83 ? 9.655 8.905 -8.939 1.00 93.44 83 THR A O 1
ATOM 633 N N . ILE A 1 84 ? 8.678 7.054 -8.112 1.00 93.12 84 ILE A N 1
ATOM 634 C CA . ILE A 1 84 ? 9.877 6.225 -8.241 1.00 93.12 84 ILE A CA 1
ATOM 635 C C . ILE A 1 84 ? 10.136 5.848 -9.695 1.00 93.12 84 ILE A C 1
ATOM 637 O O . ILE A 1 84 ? 11.278 5.900 -10.127 1.00 93.12 84 ILE A O 1
ATOM 641 N N . HIS A 1 85 ? 9.103 5.537 -10.475 1.00 89.44 85 HIS A N 1
ATOM 642 C CA . HIS A 1 85 ? 9.239 5.213 -11.892 1.00 89.44 85 HIS A CA 1
ATOM 643 C C . HIS A 1 85 ? 9.768 6.404 -12.700 1.00 89.44 85 HIS A C 1
ATOM 645 O O . HIS A 1 85 ? 10.642 6.224 -13.544 1.00 89.44 85 HIS A O 1
ATO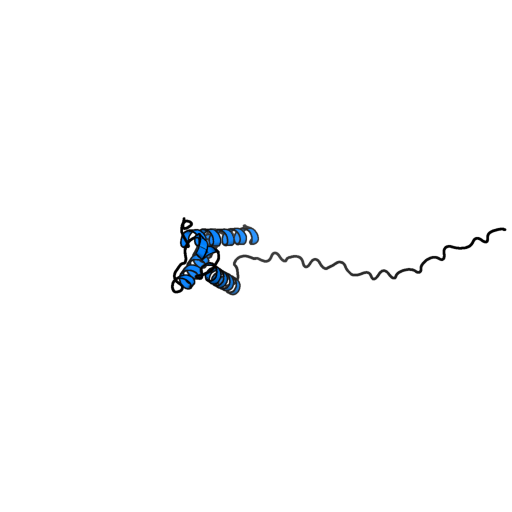M 651 N N . GLY A 1 86 ? 9.287 7.619 -12.415 1.00 86.81 86 GLY A N 1
ATOM 652 C CA . GLY A 1 86 ? 9.766 8.843 -13.061 1.00 86.81 86 GLY A CA 1
ATOM 653 C C . GLY A 1 86 ? 11.180 9.260 -12.641 1.00 86.81 86 GLY A C 1
ATOM 654 O O . GLY A 1 86 ? 11.870 9.910 -13.421 1.00 86.81 86 GLY A O 1
ATOM 655 N N . SER A 1 87 ? 11.617 8.868 -11.439 1.00 85.88 87 SER A N 1
ATOM 656 C CA . SER A 1 87 ? 12.959 9.171 -10.910 1.00 85.88 87 SER A CA 1
ATOM 657 C C . SER A 1 87 ? 13.962 8.026 -11.093 1.00 85.88 87 SER A C 1
ATOM 659 O O . SER A 1 87 ? 15.142 8.194 -10.794 1.00 85.88 87 SER A O 1
ATOM 661 N N . SER A 1 88 ? 13.509 6.844 -11.527 1.00 83.38 88 SER A N 1
ATOM 662 C CA . SER A 1 88 ? 14.363 5.669 -11.676 1.00 83.38 88 SER A CA 1
ATOM 663 C C . SER A 1 88 ? 15.138 5.719 -12.986 1.00 83.38 88 SER A C 1
ATOM 665 O O . SER A 1 88 ? 14.551 5.649 -14.065 1.00 83.38 88 SER A O 1
ATOM 667 N N . ASP A 1 89 ? 16.462 5.757 -12.885 1.00 77.44 89 ASP A N 1
ATOM 668 C CA . ASP A 1 89 ? 17.347 5.580 -14.030 1.00 77.44 89 ASP A CA 1
ATOM 669 C C . ASP A 1 89 ? 17.482 4.096 -14.392 1.00 77.44 89 ASP A C 1
ATOM 671 O O . ASP A 1 89 ? 17.556 3.226 -13.523 1.00 77.44 89 ASP A O 1
ATOM 675 N N . SER A 1 90 ? 17.620 3.790 -15.687 1.00 72.25 90 SER A N 1
ATOM 676 C CA . SER A 1 90 ? 17.833 2.415 -16.179 1.00 72.25 90 SER A CA 1
ATOM 677 C C . SER A 1 90 ? 19.149 1.776 -15.710 1.00 72.25 90 SER A C 1
ATOM 679 O O . SER A 1 90 ? 19.376 0.589 -15.937 1.00 72.25 90 SER A O 1
ATOM 681 N N . THR A 1 91 ? 20.036 2.570 -15.108 1.00 78.69 91 THR A N 1
ATOM 682 C CA . THR A 1 91 ? 21.340 2.148 -14.577 1.00 78.69 91 THR A CA 1
ATOM 683 C C . THR A 1 91 ? 21.246 1.699 -13.118 1.00 78.69 91 THR A C 1
ATOM 685 O O . THR A 1 91 ? 22.109 0.954 -12.650 1.00 78.69 91 THR A O 1
ATOM 688 N N . SER A 1 92 ? 20.205 2.125 -12.397 1.00 81.62 92 SER A N 1
ATOM 689 C CA . SER A 1 92 ? 20.034 1.799 -10.985 1.00 81.62 92 SER A CA 1
ATOM 690 C C . SER A 1 92 ? 19.587 0.341 -10.817 1.00 81.62 92 SER A C 1
ATOM 692 O O . SER A 1 92 ? 18.691 -0.121 -11.532 1.00 81.62 92 SER A O 1
ATOM 694 N N . PRO A 1 93 ? 20.174 -0.422 -9.877 1.00 85.44 93 PRO A N 1
ATOM 695 C CA . PRO A 1 93 ? 19.757 -1.793 -9.611 1.00 85.44 93 PRO A CA 1
ATOM 696 C C . PRO A 1 93 ? 18.262 -1.871 -9.273 1.00 85.44 93 PRO A C 1
ATOM 698 O O . PRO A 1 93 ? 17.785 -1.195 -8.365 1.00 85.44 93 PRO A O 1
ATOM 701 N N . GLY A 1 94 ? 17.514 -2.761 -9.935 1.00 85.56 94 GLY A N 1
ATOM 702 C CA . GLY A 1 94 ? 16.062 -2.896 -9.720 1.00 85.56 94 GLY A CA 1
ATOM 703 C C . GLY A 1 94 ? 15.647 -3.178 -8.268 1.00 85.56 94 GLY A C 1
ATOM 704 O O . GLY A 1 94 ? 14.539 -2.834 -7.867 1.00 85.56 94 GLY A O 1
ATOM 705 N N . VAL A 1 95 ? 16.539 -3.766 -7.462 1.00 87.44 95 VAL A N 1
ATOM 706 C CA . VAL A 1 95 ? 16.323 -3.981 -6.021 1.00 87.44 95 VAL A CA 1
ATOM 707 C C . VAL A 1 95 ? 16.372 -2.680 -5.212 1.00 87.44 95 VAL A C 1
ATOM 709 O O . VAL A 1 95 ? 15.591 -2.517 -4.280 1.00 87.44 95 VAL A O 1
ATOM 712 N N . GLU A 1 96 ? 17.244 -1.743 -5.583 1.00 89.25 96 GLU A N 1
ATOM 713 C CA . GLU A 1 96 ? 17.352 -0.433 -4.936 1.00 89.25 96 GLU A CA 1
ATOM 714 C C . GLU A 1 96 ? 16.117 0.413 -5.250 1.00 89.25 96 GLU A C 1
ATOM 716 O O . GLU A 1 96 ? 15.499 0.973 -4.344 1.00 89.25 96 GLU A O 1
ATOM 721 N N . ILE A 1 97 ? 15.679 0.388 -6.513 1.00 90.38 97 ILE A N 1
ATOM 72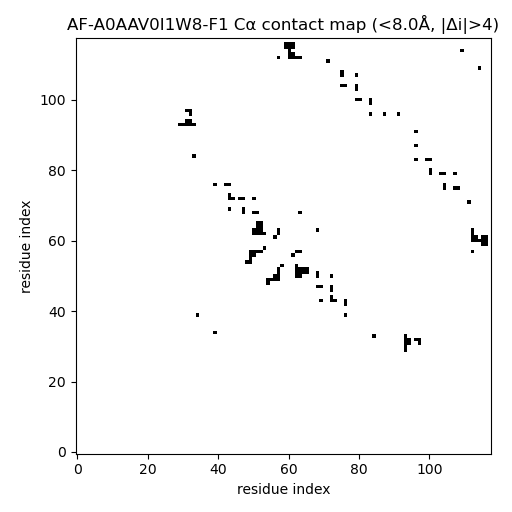2 C CA . ILE A 1 97 ? 14.449 1.057 -6.943 1.00 90.38 97 ILE A CA 1
ATOM 723 C C . ILE A 1 97 ? 13.232 0.490 -6.186 1.00 90.38 97 ILE A C 1
ATOM 725 O O . ILE A 1 97 ? 12.406 1.246 -5.673 1.00 90.38 97 ILE A O 1
ATOM 729 N N . LEU A 1 98 ? 13.139 -0.838 -6.031 1.00 90.19 98 LEU A N 1
ATOM 730 C CA . LEU A 1 98 ? 12.058 -1.473 -5.268 1.00 90.19 98 LEU A CA 1
ATOM 731 C C . LEU A 1 98 ? 12.072 -1.082 -3.779 1.00 90.19 98 LEU A C 1
ATOM 733 O O . LEU A 1 98 ? 11.013 -0.882 -3.172 1.00 90.19 98 LEU A O 1
ATOM 737 N N . GLN A 1 99 ? 13.258 -0.977 -3.177 1.00 91.81 99 GLN A N 1
ATOM 738 C CA . GLN A 1 99 ? 13.391 -0.528 -1.793 1.00 91.81 99 GLN A CA 1
ATOM 739 C C . GLN A 1 99 ? 12.880 0.908 -1.639 1.00 91.81 99 GLN A C 1
ATOM 741 O O . GLN A 1 99 ? 12.150 1.201 -0.689 1.00 91.81 99 GLN A O 1
ATOM 746 N N . GLN A 1 100 ? 13.215 1.786 -2.585 1.00 92.62 100 GLN A N 1
ATOM 747 C CA . GLN A 1 100 ? 12.752 3.169 -2.573 1.00 92.62 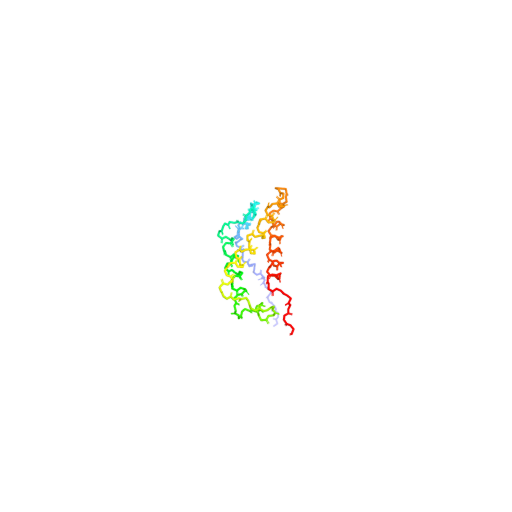100 GLN A CA 1
ATOM 748 C C . GLN A 1 100 ? 11.232 3.258 -2.741 1.00 92.62 100 GLN A C 1
ATOM 750 O O . GLN A 1 100 ? 10.584 3.974 -1.985 1.00 92.62 100 GLN A O 1
ATOM 755 N N . TYR A 1 101 ? 10.652 2.444 -3.626 1.00 92.94 101 TYR A N 1
ATOM 756 C CA . TYR A 1 101 ? 9.201 2.296 -3.769 1.00 92.94 101 TYR A CA 1
ATOM 757 C C . TYR A 1 101 ? 8.510 1.857 -2.473 1.00 92.94 101 TYR A C 1
ATOM 759 O O . TYR A 1 101 ? 7.505 2.440 -2.073 1.00 92.94 101 TYR A O 1
ATOM 767 N N . THR A 1 102 ? 9.074 0.884 -1.757 1.00 92.88 102 THR A N 1
ATOM 768 C CA . THR A 1 102 ? 8.509 0.416 -0.477 1.00 92.88 102 THR A CA 1
ATOM 769 C C . THR A 1 102 ? 8.561 1.500 0.606 1.00 92.88 102 THR A C 1
ATOM 771 O O . THR A 1 102 ? 7.608 1.680 1.373 1.00 92.88 102 THR A O 1
ATOM 774 N N . ASN A 1 103 ? 9.671 2.241 0.666 1.00 94.06 103 ASN A N 1
ATOM 775 C CA . ASN A 1 103 ? 9.828 3.361 1.592 1.00 94.06 103 ASN A CA 1
ATOM 776 C C . ASN A 1 103 ? 8.835 4.482 1.275 1.00 94.06 103 ASN A C 1
ATOM 778 O O . ASN A 1 103 ? 8.223 5.033 2.187 1.00 94.06 103 ASN A O 1
ATOM 782 N N . GLU A 1 104 ? 8.641 4.772 -0.009 1.00 94.62 104 GLU A N 1
ATOM 783 C CA . GLU A 1 104 ? 7.734 5.809 -0.486 1.00 94.62 104 GLU A CA 1
ATOM 784 C C . GLU A 1 104 ? 6.268 5.477 -0.180 1.00 94.62 104 GLU A C 1
ATOM 786 O O . GLU A 1 104 ? 5.550 6.321 0.353 1.00 94.62 104 GLU A O 1
ATOM 791 N N . ILE A 1 105 ? 5.853 4.219 -0.376 1.00 93.62 105 ILE A N 1
ATOM 792 C CA . ILE A 1 105 ? 4.535 3.741 0.072 1.00 93.62 105 ILE A CA 1
ATOM 793 C C . ILE A 1 105 ? 4.352 3.973 1.572 1.00 93.62 105 ILE A C 1
ATOM 795 O O . ILE A 1 105 ? 3.313 4.464 2.006 1.00 93.62 105 ILE A O 1
ATOM 799 N N . THR A 1 106 ? 5.352 3.615 2.383 1.00 91.19 106 THR A N 1
ATOM 800 C CA . THR A 1 106 ? 5.257 3.756 3.844 1.00 91.19 106 THR A CA 1
ATOM 801 C C . THR A 1 106 ? 5.200 5.228 4.257 1.00 91.19 106 THR A C 1
ATOM 803 O O . THR A 1 106 ? 4.454 5.576 5.172 1.00 91.19 106 THR A O 1
ATOM 806 N N . ARG A 1 107 ? 5.948 6.103 3.572 1.00 91.81 107 ARG A N 1
ATOM 807 C CA . ARG A 1 107 ? 5.924 7.557 3.782 1.00 91.81 107 ARG A CA 1
ATOM 808 C C . ARG A 1 107 ? 4.532 8.124 3.510 1.00 91.81 107 ARG A C 1
ATOM 810 O O . ARG A 1 107 ? 3.954 8.745 4.397 1.00 91.81 107 ARG A O 1
ATOM 817 N N . GLN A 1 108 ? 3.979 7.856 2.330 1.00 91.38 108 GLN A N 1
ATOM 818 C CA . GLN A 1 108 ? 2.658 8.353 1.944 1.00 91.38 108 GLN A CA 1
ATOM 819 C C . GLN A 1 108 ? 1.534 7.769 2.797 1.00 91.38 108 GLN A C 1
ATOM 821 O O . GLN A 1 108 ? 0.608 8.485 3.166 1.00 91.38 108 GLN A O 1
ATOM 826 N N . 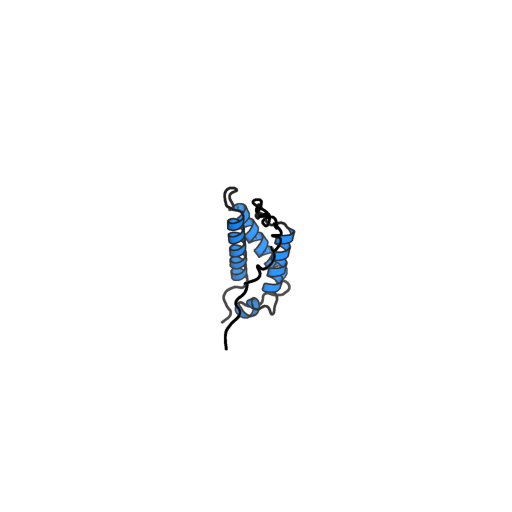LEU A 1 109 ? 1.639 6.495 3.186 1.00 90.81 109 LEU A N 1
ATOM 827 C CA . LEU A 1 109 ? 0.714 5.881 4.135 1.00 90.81 109 LEU A CA 1
ATOM 828 C C . LEU A 1 109 ? 0.653 6.679 5.442 1.00 90.81 109 LEU A C 1
ATOM 830 O O . LEU A 1 109 ? -0.438 6.977 5.921 1.00 90.81 109 LEU A O 1
ATOM 834 N N . LEU A 1 110 ? 1.814 7.018 6.012 1.00 86.75 110 LEU A N 1
ATOM 835 C CA . LEU A 1 110 ? 1.907 7.787 7.254 1.00 86.75 110 LEU A CA 1
ATOM 836 C C . LEU A 1 110 ? 1.408 9.227 7.091 1.00 86.75 110 LEU A C 1
ATOM 838 O O . LEU A 1 110 ? 0.780 9.759 8.002 1.00 86.75 110 LEU A O 1
ATOM 842 N N . GLU A 1 111 ? 1.651 9.846 5.938 1.00 86.62 111 GLU A N 1
ATOM 843 C CA . GLU A 1 111 ? 1.118 11.175 5.619 1.00 86.62 111 GLU A CA 1
ATOM 844 C C . GLU A 1 111 ? -0.404 11.170 5.510 1.00 86.62 111 GLU A C 1
ATOM 846 O O . GLU A 1 111 ? -1.052 12.086 6.014 1.00 86.62 111 GLU A O 1
ATOM 851 N N . TYR A 1 112 ? -0.974 10.113 4.931 1.00 83.75 112 TYR A N 1
ATOM 852 C CA . TYR A 1 112 ? -2.415 9.971 4.772 1.00 83.75 112 TYR A CA 1
ATOM 853 C C . TYR A 1 112 ? -3.139 9.754 6.108 1.00 83.75 112 TYR A C 1
ATOM 855 O O . TYR A 1 112 ? -4.196 10.337 6.340 1.00 83.75 112 TYR A O 1
ATOM 863 N N . VAL A 1 113 ? -2.578 8.941 7.013 1.00 82.31 113 VAL A N 1
ATOM 864 C CA . VAL A 1 113 ? -3.184 8.705 8.341 1.00 82.31 113 VAL A CA 1
ATOM 865 C C . VAL A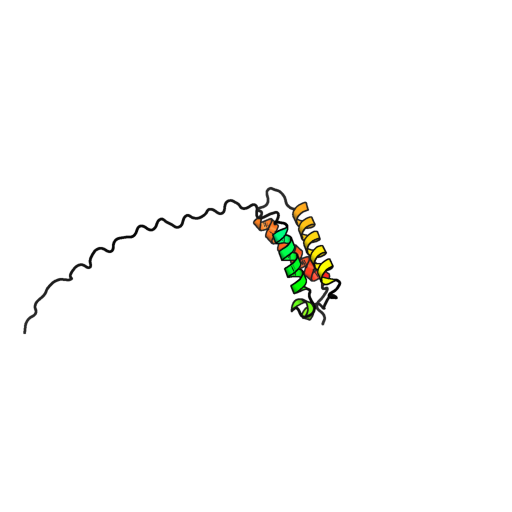 1 113 ? -2.935 9.842 9.337 1.00 82.31 113 VAL A C 1
ATOM 867 O O . VAL A 1 113 ? -3.569 9.875 10.387 1.00 82.31 113 VAL A O 1
ATOM 870 N N . GLY A 1 114 ? -2.050 10.788 9.016 1.00 75.44 114 GLY A N 1
ATOM 871 C CA . GLY A 1 114 ? -1.776 11.955 9.850 1.00 75.44 114 GLY A CA 1
ATOM 872 C C . GLY A 1 114 ? -0.976 11.650 11.130 1.00 75.44 114 GLY A C 1
ATOM 873 O O . GLY A 1 114 ? -0.498 10.534 11.339 1.00 75.44 114 GLY A O 1
ATOM 874 N N . PRO A 1 115 ? -0.752 12.658 11.997 1.00 66.19 115 PRO A N 1
ATOM 875 C CA . PRO A 1 115 ? 0.022 12.496 13.226 1.00 66.19 115 PRO A CA 1
ATOM 876 C C . PRO A 1 115 ? -0.675 11.559 14.229 1.00 66.19 115 PRO A C 1
ATOM 878 O O . PRO A 1 115 ? -1.902 11.482 14.257 1.00 66.19 115 PRO A O 1
ATOM 881 N N . PRO A 1 116 ? 0.089 10.863 15.094 1.00 60.59 116 PRO A N 1
ATOM 882 C CA . PRO A 1 116 ? -0.479 9.929 16.059 1.00 60.59 116 PRO A CA 1
ATOM 883 C C . PRO A 1 116 ? -1.497 10.629 16.967 1.00 60.59 116 PRO A C 1
ATOM 885 O O . PRO A 1 116 ? -1.200 11.671 17.557 1.00 60.59 116 PRO A O 1
ATOM 888 N N . SER A 1 117 ? -2.685 10.036 17.091 1.00 60.19 117 SER A N 1
ATOM 889 C CA . SER A 1 117 ? -3.743 10.534 17.972 1.00 60.19 117 SER A CA 1
ATOM 890 C C . SER A 1 117 ? -3.301 10.344 19.430 1.00 60.19 117 SER A C 1
ATOM 892 O O . SER A 1 117 ? -3.109 9.209 19.871 1.00 60.19 117 SER A O 1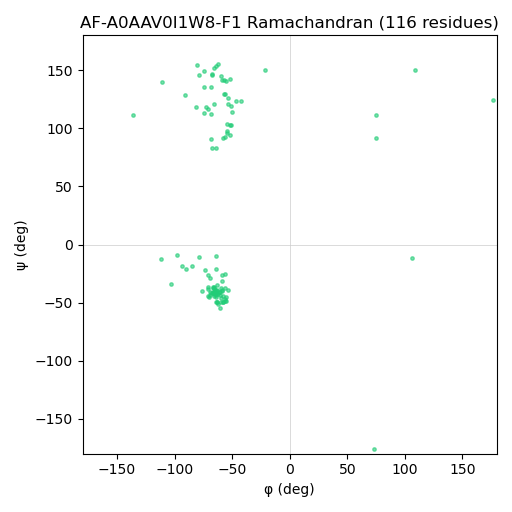
ATOM 894 N N . ARG A 1 118 ? -3.046 11.451 20.139 1.00 49.06 118 ARG A N 1
ATOM 895 C CA . ARG A 1 118 ? -2.614 11.486 21.549 1.00 49.06 118 ARG A CA 1
ATOM 896 C C . ARG A 1 118 ? -3.780 11.361 22.519 1.00 49.06 118 ARG A C 1
ATOM 898 O O . ARG A 1 118 ? -4.820 11.998 22.253 1.00 49.06 118 ARG A O 1
#